Protein AF-A0A3B4ZAP8-F1 (afdb_monomer)

Radius of gyration: 67.41 Å; Cα contacts (8 Å, |Δi|>4): 7; chains: 1; bounding box: 127×19×203 Å

Foldseek 3Di:
DDDDDDDDDDDVVVVVVVVVVVVVVVVVVVVVVVVVVVVVVVVVVVVVVVVVVVVVVVVVVVVVVVVVVVVVVVVVVVVVVVVVVVVVVVVVVVVVVVVVVVVVVVVVVVVVVVVVVVVVVVVVVVVVVVVVVVVVVVVVVVQVVCVVVVHHPVVD

pLDDT: mean 89.92, std 15.62, range [38.75, 98.81]

Secondary structure (DSSP, 8-state):
-----------THHHHHHHHHHHHHHHHHHHHHHHHHHHHHHHHHHHHHHHHHHHHHHHHHHHHHHHHHHHHHHHHHHHHHHHHHHHHHHHHHHHHHHHHHHHHHHHHHHHHHHHHHHHHHHHHHHHHHHHHHHHHHHHHHHHHHHHHTT--TT--

Mean predicted aligned error: 13.42 Å

Organism: NCBI:txid144197

InterPro domains:
  IPR033585 Dynein regulatory complex protein 12-like [PTHR28656] (41-156)

Structure (mmCIF, N/CA/C/O backbone):
data_AF-A0A3B4ZAP8-F1
#
_entry.id   AF-A0A3B4ZAP8-F1
#
loop_
_atom_site.group_PDB
_atom_site.id
_atom_site.type_symbol
_atom_site.label_atom_id
_atom_site.label_alt_id
_atom_site.label_comp_id
_atom_site.label_asym_id
_atom_site.label_entity_id
_atom_site.label_seq_id
_atom_site.pdbx_PDB_ins_code
_atom_site.Cartn_x
_atom_site.Cartn_y
_atom_site.Cartn_z
_atom_site.occupancy
_atom_site.B_iso_or_equiv
_atom_site.auth_seq_id
_atom_site.auth_comp_id
_atom_site.auth_asym_id
_atom_site.auth_atom_id
_atom_site.pdbx_PDB_model_num
ATOM 1 N N . MET A 1 1 ? 78.484 11.559 -121.233 1.00 38.75 1 MET A N 1
ATOM 2 C CA . MET A 1 1 ? 78.825 11.168 -119.837 1.00 38.75 1 MET A CA 1
ATOM 3 C C . MET A 1 1 ? 79.020 12.446 -119.012 1.00 38.75 1 MET A C 1
ATOM 5 O O . MET A 1 1 ? 79.402 13.422 -119.640 1.00 38.75 1 MET A O 1
ATOM 9 N N . PRO A 1 2 ? 79.019 12.443 -117.662 1.00 51.97 2 PRO A N 1
ATOM 10 C CA . PRO A 1 2 ? 78.007 12.189 -116.603 1.00 51.97 2 PRO A CA 1
ATOM 11 C C . PRO A 1 2 ? 77.865 13.469 -115.686 1.00 51.97 2 PRO A C 1
ATOM 13 O O . PRO A 1 2 ? 78.334 14.509 -116.134 1.00 51.97 2 PRO A O 1
ATOM 16 N N . PRO A 1 3 ? 77.314 13.508 -114.435 1.00 54.94 3 PRO A N 1
ATOM 17 C CA . PRO A 1 3 ? 76.570 12.523 -113.631 1.00 54.94 3 PRO A CA 1
ATOM 18 C C . PRO A 1 3 ? 75.225 13.016 -113.012 1.00 54.94 3 PRO A C 1
ATOM 20 O O . PRO A 1 3 ? 74.973 14.197 -112.785 1.00 54.94 3 PRO A O 1
ATOM 23 N N . LYS A 1 4 ? 74.371 12.046 -112.645 1.00 50.41 4 LYS A N 1
ATOM 24 C CA . LYS A 1 4 ? 73.106 12.201 -111.896 1.00 50.41 4 LYS A CA 1
ATOM 25 C C . LYS A 1 4 ? 73.361 12.402 -110.388 1.00 50.41 4 LYS A C 1
ATOM 27 O O . LYS A 1 4 ? 73.992 11.548 -109.767 1.00 50.41 4 LYS A O 1
ATOM 32 N N . LYS A 1 5 ? 72.793 13.448 -109.766 1.00 53.50 5 LYS A N 1
ATOM 33 C CA . LYS A 1 5 ? 72.710 13.590 -108.294 1.00 53.50 5 LYS A CA 1
ATOM 34 C C . LYS A 1 5 ? 71.464 12.866 -107.767 1.00 53.50 5 LYS A C 1
ATOM 36 O O . LYS A 1 5 ? 70.341 13.277 -108.038 1.00 53.50 5 LYS A O 1
ATOM 41 N N . LYS A 1 6 ? 71.662 11.781 -107.010 1.00 47.72 6 LYS A N 1
ATOM 42 C CA . LYS A 1 6 ? 70.600 11.098 -106.255 1.00 47.72 6 LYS A CA 1
ATOM 43 C C . LYS A 1 6 ? 70.196 11.956 -105.051 1.00 47.72 6 LYS A C 1
ATOM 45 O O . LYS A 1 6 ? 70.981 12.120 -104.120 1.00 47.72 6 LYS A O 1
ATOM 50 N N . THR A 1 7 ? 68.967 12.459 -105.034 1.00 46.00 7 THR A N 1
ATOM 51 C CA . THR A 1 7 ? 68.328 13.018 -103.838 1.00 46.00 7 THR A CA 1
ATOM 52 C C . THR A 1 7 ? 68.008 11.884 -102.864 1.00 46.00 7 THR A C 1
ATOM 54 O O . THR A 1 7 ? 67.053 11.128 -103.032 1.00 46.00 7 THR A O 1
ATOM 57 N N . LYS A 1 8 ? 68.838 11.748 -101.828 1.00 45.19 8 LYS A N 1
ATOM 58 C CA . LYS A 1 8 ? 68.548 10.934 -100.643 1.00 45.19 8 LYS A CA 1
ATOM 59 C C . LYS A 1 8 ? 67.421 11.645 -99.873 1.00 45.19 8 LYS A C 1
ATOM 61 O O . LYS A 1 8 ? 67.657 12.683 -99.266 1.00 45.19 8 LYS A O 1
ATOM 66 N N . LYS A 1 9 ? 66.186 11.131 -99.936 1.00 45.31 9 LYS A N 1
ATOM 67 C CA . LYS A 1 9 ? 65.084 11.563 -99.056 1.00 45.31 9 LYS A CA 1
ATOM 68 C C . LYS A 1 9 ? 65.435 11.185 -97.613 1.00 45.31 9 LYS A C 1
ATOM 70 O O . LYS A 1 9 ? 65.451 10.007 -97.269 1.00 45.31 9 LYS A O 1
ATOM 75 N N . SER A 1 10 ? 65.727 12.185 -96.790 1.00 44.19 10 SER A N 1
ATOM 76 C CA . SER A 1 10 ? 65.950 12.060 -95.345 1.00 44.19 10 SER A CA 1
ATOM 77 C C . SER A 1 10 ? 64.612 11.881 -94.594 1.00 44.19 10 SER A C 1
ATOM 79 O O . SER A 1 10 ? 63.592 12.421 -95.028 1.00 44.19 10 SER A O 1
ATOM 81 N N . PRO A 1 11 ? 64.568 11.168 -93.456 1.00 48.16 11 PRO A N 1
ATOM 82 C CA . PRO A 1 11 ? 63.349 10.584 -92.890 1.00 48.16 11 PRO A CA 1
ATOM 83 C C . PRO A 1 11 ? 62.602 11.519 -91.915 1.00 48.16 11 PRO A C 1
ATOM 85 O O . PRO A 1 11 ? 62.156 11.075 -90.867 1.00 48.16 11 PRO A O 1
ATOM 88 N N . LYS A 1 12 ? 62.443 12.813 -92.228 1.00 50.84 12 LYS A N 1
ATOM 89 C CA . LYS A 1 12 ? 61.871 13.798 -91.279 1.00 50.84 12 LYS A CA 1
ATOM 90 C C . LYS A 1 12 ? 60.363 13.652 -91.006 1.00 50.84 12 LYS A C 1
ATOM 92 O O . LYS A 1 12 ? 59.916 14.039 -89.938 1.00 50.84 12 LYS A O 1
ATOM 97 N N . LYS A 1 13 ? 59.583 13.069 -91.928 1.00 48.69 13 LYS A N 1
ATOM 98 C CA . LYS A 1 13 ? 58.115 12.924 -91.780 1.00 48.69 13 LYS A CA 1
ATOM 99 C C . LYS A 1 13 ? 57.701 11.789 -90.827 1.00 48.69 13 LYS A C 1
ATOM 101 O O . LYS A 1 13 ? 56.629 11.846 -90.251 1.00 48.69 13 LYS A O 1
ATOM 106 N N . LYS A 1 14 ? 58.564 10.780 -90.644 1.00 53.41 14 LYS A N 1
ATOM 107 C CA . LYS A 1 14 ? 58.321 9.638 -89.742 1.00 53.41 14 LYS A CA 1
ATOM 108 C C . LYS A 1 14 ? 58.630 9.949 -88.274 1.00 53.41 14 LYS A C 1
ATOM 110 O O . LYS A 1 14 ? 58.243 9.167 -87.415 1.00 53.41 14 LYS A O 1
ATOM 115 N N . THR A 1 15 ? 59.371 11.019 -87.989 1.00 55.03 15 THR A N 1
ATOM 116 C CA . THR A 1 15 ? 59.769 11.391 -86.622 1.00 55.03 15 THR A CA 1
ATOM 117 C C . THR A 1 15 ? 58.688 12.233 -85.947 1.00 55.03 15 THR A C 1
ATOM 119 O O . THR A 1 15 ? 58.273 11.890 -84.850 1.00 55.03 15 THR A O 1
ATOM 122 N N . THR A 1 16 ? 58.132 13.226 -86.649 1.00 60.31 16 THR A N 1
ATOM 123 C CA . THR A 1 16 ? 57.020 14.063 -86.160 1.00 60.31 16 THR A CA 1
ATOM 124 C C . THR A 1 16 ? 55.717 13.285 -85.963 1.00 60.31 16 THR A C 1
ATOM 126 O O . THR A 1 16 ? 54.972 13.544 -85.029 1.00 60.31 16 THR A O 1
ATOM 129 N N . GLU A 1 17 ? 55.441 12.293 -86.809 1.00 65.38 17 GLU A N 1
ATOM 130 C CA . GLU A 1 17 ? 54.267 11.417 -86.668 1.00 65.38 17 GLU A CA 1
ATOM 131 C C . GLU A 1 17 ? 54.373 10.507 -85.428 1.00 65.38 17 GLU A C 1
ATOM 133 O O . GLU A 1 17 ? 53.380 10.255 -84.754 1.00 65.38 17 GLU A O 1
ATOM 138 N N . LYS A 1 18 ? 55.593 10.080 -85.074 1.00 69.62 18 LYS A N 1
ATOM 139 C CA . LYS A 1 18 ? 55.870 9.317 -83.846 1.00 69.62 18 LYS A CA 1
ATOM 140 C C . LYS A 1 18 ? 55.839 10.184 -82.591 1.00 69.62 18 LYS A C 1
ATOM 142 O O . LYS A 1 18 ? 55.382 9.711 -81.560 1.00 69.62 18 LYS A O 1
ATOM 147 N N . GLU A 1 19 ? 56.326 11.421 -82.671 1.00 69.19 19 GLU A N 1
ATOM 148 C CA . GLU A 1 19 ? 56.236 12.403 -81.582 1.00 69.19 19 GLU A CA 1
ATOM 149 C C . GLU A 1 19 ? 54.773 12.748 -81.275 1.00 69.19 19 GLU A C 1
ATOM 151 O O . GLU A 1 19 ? 54.374 12.713 -80.116 1.00 69.19 19 GLU A O 1
ATOM 156 N N . ASN A 1 20 ? 53.946 12.954 -82.305 1.00 74.94 20 ASN A N 1
ATOM 157 C CA . ASN A 1 20 ? 52.510 13.195 -82.137 1.00 74.94 20 ASN A CA 1
ATOM 158 C C . ASN A 1 20 ? 51.767 11.983 -81.540 1.00 74.94 20 ASN A C 1
ATOM 160 O O . ASN A 1 20 ? 50.916 12.163 -80.675 1.00 74.94 20 ASN A O 1
ATOM 164 N N . ASP A 1 21 ? 52.099 10.754 -81.955 1.00 84.69 21 ASP A N 1
ATOM 165 C CA . ASP A 1 21 ? 51.535 9.513 -81.390 1.00 84.69 21 ASP A CA 1
ATOM 166 C C . ASP A 1 21 ? 51.959 9.295 -79.923 1.00 84.69 21 ASP A C 1
ATOM 168 O O . ASP A 1 21 ? 51.157 8.8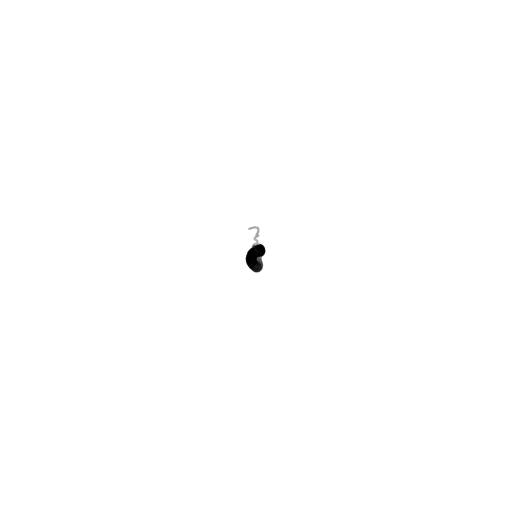87 -79.083 1.00 84.69 21 ASP A O 1
ATOM 172 N N . LEU A 1 22 ? 53.214 9.609 -79.582 1.00 83.81 22 LEU A N 1
ATOM 173 C CA . LEU A 1 22 ? 53.705 9.601 -78.200 1.00 83.81 22 LEU A CA 1
ATOM 174 C C . LEU A 1 22 ? 52.978 10.632 -77.334 1.00 83.81 22 LEU A C 1
ATOM 176 O O . LEU A 1 22 ? 52.580 10.322 -76.212 1.00 83.81 22 LEU A O 1
ATOM 180 N N . GLU A 1 23 ? 52.773 11.838 -77.855 1.00 86.19 23 GLU A N 1
ATOM 181 C CA . GLU A 1 23 ? 52.075 12.896 -77.136 1.00 86.19 23 GLU A CA 1
ATOM 182 C C . GLU A 1 23 ? 50.578 12.596 -76.969 1.00 86.19 23 GLU A C 1
ATOM 184 O O . GLU A 1 23 ? 50.007 12.840 -75.905 1.00 86.19 23 GLU A O 1
ATOM 189 N N . GLU A 1 24 ? 49.935 11.985 -77.963 1.00 87.62 24 GLU A N 1
ATOM 190 C CA . GLU A 1 24 ? 48.547 11.540 -77.845 1.00 87.62 24 GLU A CA 1
ATOM 191 C C . GLU A 1 24 ? 48.395 10.407 -76.818 1.00 87.62 24 GLU A C 1
ATOM 193 O O . GLU A 1 24 ? 47.480 10.439 -75.992 1.00 87.62 24 GLU A O 1
ATOM 198 N N . LYS A 1 25 ? 49.326 9.446 -76.792 1.00 88.06 25 LYS A N 1
ATOM 199 C CA . LYS A 1 25 ? 49.379 8.409 -75.746 1.00 88.06 25 LYS A CA 1
ATOM 200 C C . LYS A 1 25 ? 49.597 9.002 -74.362 1.00 88.06 25 LYS A C 1
ATOM 202 O O . LYS A 1 25 ? 48.961 8.554 -73.413 1.00 88.06 25 LYS A O 1
ATOM 207 N N . TYR A 1 26 ? 50.448 10.019 -74.246 1.00 89.69 26 TYR A N 1
ATOM 208 C CA . TYR A 1 26 ? 50.664 10.724 -72.988 1.00 89.69 26 TYR A CA 1
ATOM 209 C C . TYR A 1 26 ? 49.389 11.437 -72.515 1.00 89.69 26 TYR A C 1
ATOM 211 O O . TYR A 1 26 ? 49.004 11.297 -71.357 1.00 89.69 26 TYR A O 1
ATOM 219 N N . ARG A 1 27 ? 48.662 12.115 -73.414 1.00 90.62 27 ARG A N 1
ATOM 220 C CA . ARG A 1 27 ? 47.369 12.746 -73.087 1.00 90.62 27 ARG A CA 1
ATOM 221 C C . ARG A 1 27 ? 46.306 11.733 -72.664 1.00 90.62 27 ARG A C 1
ATOM 223 O O . ARG A 1 27 ? 45.595 11.985 -71.697 1.00 90.62 27 ARG A O 1
ATOM 230 N N . ARG A 1 28 ? 46.218 10.583 -73.343 1.00 91.31 28 ARG A N 1
ATOM 231 C CA . ARG A 1 28 ? 45.319 9.482 -72.946 1.00 91.31 28 ARG A CA 1
ATOM 232 C C . ARG A 1 28 ? 45.696 8.927 -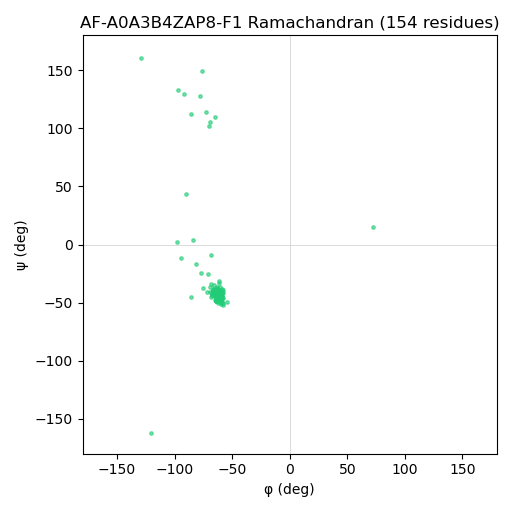71.573 1.00 91.31 28 ARG A C 1
ATOM 234 O O . ARG A 1 28 ? 44.835 8.819 -70.714 1.00 91.31 28 ARG A O 1
ATOM 241 N N . SER A 1 29 ? 46.987 8.699 -71.334 1.00 92.75 29 SER A N 1
ATOM 242 C CA . SER A 1 29 ? 47.492 8.250 -70.033 1.00 92.75 29 SER A CA 1
ATOM 243 C C . SER A 1 29 ? 47.164 9.231 -68.905 1.00 92.75 29 SER A C 1
ATOM 245 O O . SER A 1 29 ? 46.830 8.793 -67.811 1.00 92.75 29 SER A O 1
ATOM 247 N N . LEU A 1 30 ? 47.260 10.544 -69.138 1.00 92.81 30 LEU A N 1
ATOM 248 C CA . LEU A 1 30 ? 46.883 11.549 -68.140 1.00 92.81 30 LEU A CA 1
ATOM 249 C C . LEU A 1 30 ? 45.379 11.527 -67.837 1.00 92.81 30 LEU A C 1
ATOM 251 O O . LEU A 1 30 ? 44.991 11.686 -66.682 1.00 92.81 30 LEU A O 1
ATOM 255 N N . LEU A 1 31 ? 44.544 11.308 -68.857 1.00 93.62 31 LEU A N 1
ATOM 256 C CA . LEU A 1 31 ? 43.097 11.195 -68.689 1.00 93.62 31 LEU A CA 1
ATOM 257 C C . LEU A 1 31 ? 42.718 9.934 -67.900 1.00 93.62 31 LEU A C 1
ATOM 259 O O . LEU A 1 31 ? 41.915 10.018 -66.976 1.00 93.62 31 LEU A O 1
ATOM 263 N N . ASP A 1 32 ? 43.340 8.796 -68.208 1.00 93.25 32 ASP A N 1
ATOM 264 C CA . ASP A 1 32 ? 43.134 7.545 -67.472 1.00 93.25 32 ASP A CA 1
ATOM 265 C C . ASP A 1 32 ? 43.543 7.693 -65.998 1.00 93.25 32 ASP A C 1
ATOM 267 O O . ASP A 1 32 ? 42.827 7.240 -65.107 1.00 93.25 32 ASP A O 1
ATOM 271 N N . ILE A 1 33 ? 44.656 8.387 -65.722 1.00 93.44 33 ILE A N 1
ATOM 272 C CA . ILE A 1 33 ? 45.090 8.700 -64.351 1.00 93.44 33 ILE A CA 1
ATOM 273 C C . ILE A 1 33 ? 44.046 9.559 -63.624 1.00 93.44 33 ILE A C 1
ATOM 275 O O . ILE A 1 33 ? 43.726 9.265 -62.473 1.00 93.44 33 ILE A O 1
ATOM 279 N N . ALA A 1 34 ? 43.492 10.587 -64.274 1.00 94.31 34 ALA A N 1
ATOM 280 C CA . ALA A 1 34 ? 42.464 11.441 -63.676 1.00 94.31 34 ALA A CA 1
ATOM 281 C C . ALA A 1 34 ? 41.175 10.662 -63.357 1.00 94.31 34 ALA A C 1
ATOM 283 O O . ALA A 1 34 ? 40.657 10.758 -62.249 1.00 94.31 34 ALA A O 1
ATOM 284 N N . ILE A 1 35 ? 40.711 9.815 -64.281 1.00 94.06 35 ILE A N 1
ATOM 285 C CA . ILE A 1 35 ? 39.531 8.959 -64.075 1.00 94.06 35 ILE A CA 1
ATOM 286 C C . ILE A 1 35 ? 39.759 7.975 -62.919 1.00 94.06 35 ILE A C 1
ATOM 288 O O . ILE A 1 35 ? 38.871 7.757 -62.092 1.00 94.06 35 ILE A O 1
ATOM 292 N N . LEU A 1 36 ? 40.951 7.374 -62.842 1.00 94.75 36 LEU A N 1
ATOM 293 C CA . LEU A 1 36 ? 41.307 6.476 -61.744 1.00 94.75 36 LEU A CA 1
ATOM 294 C C . LEU A 1 36 ? 41.331 7.211 -60.401 1.00 94.75 36 LEU A C 1
ATOM 296 O O . LEU A 1 36 ? 40.847 6.662 -59.412 1.00 94.75 36 LEU A O 1
ATOM 300 N N . GLN A 1 37 ? 41.845 8.442 -60.366 1.00 95.31 37 GLN A N 1
ATOM 301 C CA . GLN A 1 37 ? 41.847 9.276 -59.166 1.00 95.31 37 GLN A CA 1
ATOM 302 C C . GLN A 1 37 ? 40.415 9.587 -58.700 1.00 95.31 37 GLN A C 1
ATOM 304 O O . GLN A 1 37 ? 40.093 9.330 -57.540 1.00 95.31 37 GLN A O 1
ATOM 309 N N . ASP A 1 38 ? 39.532 10.012 -59.608 1.00 95.50 38 ASP A N 1
ATOM 310 C CA . ASP A 1 38 ? 38.119 10.275 -59.301 1.00 95.50 38 ASP A CA 1
ATOM 311 C C . ASP A 1 38 ? 37.406 9.022 -58.766 1.00 95.50 38 ASP A C 1
ATOM 313 O O . ASP A 1 38 ? 36.645 9.083 -57.797 1.00 95.50 38 ASP A O 1
ATOM 317 N N . HIS A 1 39 ? 37.680 7.853 -59.353 1.00 95.38 39 HIS A N 1
ATOM 318 C CA . HIS A 1 39 ? 37.112 6.587 -58.893 1.00 95.38 39 HIS A CA 1
ATOM 319 C C . HIS A 1 39 ? 37.619 6.191 -57.494 1.00 95.38 39 HIS A C 1
ATOM 321 O O . HIS A 1 39 ? 36.854 5.674 -56.672 1.00 95.38 39 HIS A O 1
ATOM 327 N N . ILE A 1 40 ? 38.900 6.434 -57.197 1.00 96.06 40 ILE A N 1
ATOM 328 C CA . ILE A 1 40 ? 39.479 6.209 -55.865 1.00 96.06 40 ILE A CA 1
ATOM 329 C C . ILE A 1 40 ? 38.814 7.132 -54.840 1.00 96.06 40 ILE A C 1
ATOM 331 O O . ILE A 1 40 ? 38.399 6.660 -53.775 1.00 96.06 40 ILE A O 1
ATOM 335 N N . ASP A 1 41 ? 38.660 8.414 -55.165 1.00 96.25 41 ASP A N 1
ATOM 336 C CA . ASP A 1 41 ? 38.048 9.398 -54.277 1.00 96.25 41 ASP A CA 1
ATOM 337 C C . ASP A 1 41 ? 36.564 9.097 -54.032 1.00 96.25 41 ASP A C 1
ATOM 339 O O . ASP A 1 41 ? 36.114 9.112 -52.881 1.00 96.25 41 ASP A O 1
ATOM 343 N N . PHE A 1 42 ? 35.821 8.702 -55.068 1.00 96.62 42 PHE A N 1
ATOM 344 C CA . PHE A 1 42 ? 34.433 8.260 -54.933 1.00 96.62 42 PHE A CA 1
ATOM 345 C C . PHE A 1 42 ? 34.311 6.993 -54.072 1.00 96.62 42 PHE A C 1
ATOM 347 O O . PHE A 1 42 ? 33.490 6.935 -53.156 1.00 96.62 42 PHE A O 1
ATOM 354 N N . SER A 1 43 ? 35.168 5.991 -54.298 1.00 96.31 43 SER A N 1
ATOM 355 C CA . SER A 1 43 ? 35.198 4.757 -53.499 1.00 96.31 43 SER A CA 1
ATOM 356 C C . SER A 1 43 ? 35.506 5.038 -52.026 1.00 96.31 43 SER A C 1
ATOM 358 O O . SER A 1 43 ? 34.884 4.460 -51.130 1.00 96.31 43 SER A O 1
ATOM 360 N N . ARG A 1 44 ? 36.427 5.970 -51.752 1.00 97.12 44 ARG A N 1
ATOM 361 C CA . ARG A 1 44 ? 36.742 6.413 -50.392 1.00 97.12 44 ARG A CA 1
ATOM 362 C C . ARG A 1 44 ? 35.543 7.093 -49.735 1.00 97.12 44 ARG A C 1
ATOM 364 O O . ARG A 1 44 ? 35.201 6.729 -48.613 1.00 97.12 44 ARG A O 1
ATOM 371 N N . GLN A 1 45 ? 34.896 8.039 -50.417 1.00 97.38 45 GLN A N 1
ATOM 372 C CA . GLN A 1 45 ? 33.711 8.729 -49.894 1.00 97.38 45 GLN A CA 1
ATOM 373 C C . GLN A 1 45 ? 32.567 7.754 -49.614 1.00 97.38 45 GLN A C 1
ATOM 375 O O . GLN A 1 45 ? 31.982 7.789 -48.532 1.00 97.38 45 GLN A O 1
ATOM 380 N N . TYR A 1 46 ? 32.301 6.837 -50.546 1.00 97.62 46 TYR A N 1
ATOM 381 C CA . TYR A 1 46 ? 31.286 5.805 -50.376 1.00 97.62 46 TYR A CA 1
ATOM 382 C C . TYR A 1 46 ? 31.561 4.943 -49.139 1.00 97.62 46 TYR A C 1
ATOM 384 O O . TYR A 1 46 ? 30.664 4.736 -48.325 1.00 97.62 46 TYR A O 1
ATOM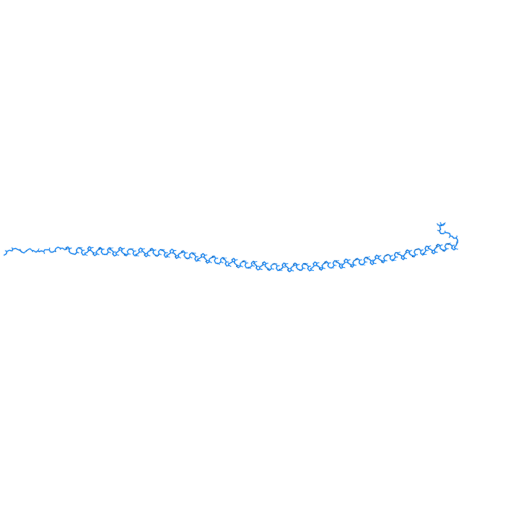 392 N N . LYS A 1 47 ? 32.807 4.489 -48.947 1.00 97.75 47 LYS A N 1
ATOM 393 C CA . LYS A 1 47 ? 33.191 3.700 -47.768 1.00 97.75 47 LYS A CA 1
ATOM 394 C C . LYS A 1 47 ? 33.029 4.480 -46.466 1.00 97.75 47 LYS A C 1
ATOM 396 O O . LYS A 1 47 ? 32.525 3.916 -45.500 1.00 97.75 47 LYS A O 1
ATOM 401 N N . THR A 1 48 ? 33.420 5.754 -46.431 1.00 97.88 48 THR A N 1
ATOM 402 C CA . THR A 1 48 ? 33.219 6.615 -45.253 1.00 97.88 48 THR A CA 1
ATOM 403 C C . THR A 1 48 ? 31.734 6.772 -44.934 1.00 97.88 48 THR A C 1
ATOM 405 O O . THR A 1 48 ? 31.315 6.552 -43.803 1.00 97.88 48 THR A O 1
ATOM 408 N N . MET A 1 49 ? 30.911 7.067 -45.940 1.00 98.06 49 MET A N 1
ATOM 409 C CA . MET A 1 49 ? 29.468 7.192 -45.748 1.00 98.06 49 MET A CA 1
ATOM 410 C C . MET A 1 49 ? 28.849 5.867 -45.281 1.00 98.06 49 MET A C 1
ATOM 412 O O . MET A 1 49 ? 28.010 5.848 -44.381 1.00 98.06 49 MET A O 1
ATOM 416 N N . GLN A 1 50 ? 29.283 4.742 -45.852 1.00 98.00 50 GLN A N 1
ATOM 417 C CA . GLN A 1 50 ? 28.808 3.415 -45.472 1.00 98.00 50 GLN A CA 1
ATOM 418 C C . GLN A 1 50 ? 29.124 3.099 -44.005 1.00 98.00 50 GLN A C 1
ATOM 420 O O . GLN A 1 50 ? 28.250 2.603 -43.289 1.00 98.00 50 GLN A O 1
ATOM 425 N N . THR A 1 51 ? 30.341 3.384 -43.534 1.00 98.06 51 THR A N 1
ATOM 426 C CA . THR A 1 51 ? 30.715 3.134 -42.134 1.00 98.06 51 THR A CA 1
ATOM 427 C C . THR A 1 51 ? 29.954 4.052 -41.186 1.00 98.06 51 THR A C 1
ATOM 429 O O . THR A 1 51 ? 29.432 3.577 -40.178 1.00 98.06 51 THR A O 1
ATOM 432 N N . GLU A 1 52 ? 29.806 5.335 -41.514 1.00 98.25 52 GLU A N 1
ATOM 433 C CA . GLU A 1 52 ? 29.018 6.287 -40.724 1.00 98.25 52 GLU A CA 1
ATOM 434 C C . GLU A 1 52 ? 27.550 5.870 -40.597 1.00 98.25 52 GLU A C 1
ATOM 436 O O . GLU A 1 52 ? 27.005 5.848 -39.488 1.00 98.25 52 GLU A O 1
ATOM 441 N N . LEU A 1 53 ? 26.915 5.483 -41.707 1.00 98.31 53 LEU A N 1
ATOM 442 C CA . LEU A 1 53 ? 25.538 4.990 -41.708 1.00 98.31 53 LEU A CA 1
ATOM 443 C C . LEU A 1 53 ? 25.404 3.702 -40.898 1.00 98.31 53 LEU A C 1
ATOM 445 O O . LEU A 1 53 ? 24.494 3.595 -40.080 1.00 98.31 53 LEU A O 1
ATOM 449 N N . THR A 1 54 ? 26.338 2.762 -41.056 1.00 98.38 54 THR A N 1
ATOM 450 C CA . THR A 1 54 ? 26.350 1.506 -40.289 1.00 98.38 54 THR A CA 1
ATOM 451 C C . THR A 1 54 ? 26.450 1.782 -38.788 1.00 98.38 54 THR A C 1
ATOM 453 O O . THR A 1 54 ? 25.692 1.221 -37.996 1.00 98.38 54 THR A O 1
ATOM 456 N N . HIS A 1 55 ? 27.328 2.703 -38.378 1.00 98.31 55 HIS A N 1
ATOM 457 C CA . HIS A 1 55 ? 27.420 3.121 -36.981 1.00 98.31 55 HIS A CA 1
ATOM 458 C C . HIS A 1 55 ? 26.132 3.791 -36.499 1.00 98.31 55 HIS A C 1
ATOM 460 O O . HIS A 1 55 ? 25.680 3.518 -35.387 1.00 98.31 55 HIS A O 1
ATOM 466 N N . LYS A 1 56 ? 25.521 4.654 -37.317 1.00 98.44 56 LYS A N 1
ATOM 467 C CA . LYS A 1 56 ? 24.273 5.336 -36.962 1.00 98.44 56 LYS A CA 1
ATOM 468 C C . LYS A 1 56 ? 23.127 4.347 -36.764 1.00 98.44 56 LYS A C 1
ATOM 470 O O . LYS A 1 56 ? 22.438 4.459 -35.756 1.00 98.44 56 LYS A O 1
ATOM 475 N N . VAL A 1 57 ? 22.962 3.382 -37.669 1.00 98.44 57 VAL A N 1
ATOM 476 C CA . VAL A 1 57 ? 21.952 2.318 -37.553 1.00 98.44 57 VAL A CA 1
ATOM 477 C C . VAL A 1 57 ? 22.161 1.538 -36.262 1.00 98.44 57 VAL A C 1
ATOM 479 O O . VAL A 1 57 ? 21.253 1.491 -35.440 1.00 98.44 57 VAL A O 1
ATOM 482 N N . LYS A 1 58 ? 23.383 1.058 -36.006 1.00 98.50 58 LYS A N 1
ATOM 483 C CA . LYS A 1 58 ? 23.688 0.296 -34.788 1.00 98.50 58 LYS A CA 1
ATOM 484 C C . LYS A 1 58 ? 23.374 1.073 -33.506 1.00 98.50 58 LYS A C 1
ATOM 486 O O . LYS A 1 58 ? 22.829 0.509 -32.562 1.00 98.50 58 LYS A O 1
ATOM 491 N N . ARG A 1 59 ? 23.700 2.371 -33.455 1.00 98.50 59 ARG A N 1
ATOM 492 C CA . ARG A 1 59 ? 23.360 3.220 -32.298 1.00 98.50 59 ARG A CA 1
ATOM 493 C C . ARG A 1 59 ? 21.852 3.373 -32.126 1.00 98.50 59 ARG A C 1
ATOM 495 O O . ARG A 1 59 ? 21.367 3.267 -31.006 1.00 98.50 59 ARG A O 1
ATOM 502 N N . LEU A 1 60 ? 21.125 3.616 -33.217 1.00 98.56 60 LEU A N 1
ATOM 503 C CA . LEU A 1 60 ? 19.671 3.771 -33.175 1.00 98.56 60 LEU A CA 1
ATOM 504 C C . LEU A 1 60 ? 18.975 2.473 -32.756 1.00 98.56 60 LEU A C 1
ATOM 506 O O . LEU A 1 60 ? 18.041 2.521 -31.968 1.00 98.56 60 LEU A O 1
ATOM 510 N N . GLU A 1 61 ? 19.449 1.316 -33.215 1.00 98.44 61 GLU A N 1
ATOM 511 C CA . GLU A 1 61 ? 18.930 0.007 -32.797 1.00 98.44 61 GLU A CA 1
ATOM 512 C C . GLU A 1 61 ? 19.148 -0.245 -31.298 1.00 98.44 61 GLU A C 1
ATOM 514 O O . GLU A 1 61 ? 18.242 -0.712 -30.603 1.00 98.44 61 GLU A O 1
ATOM 519 N N . GLN A 1 62 ? 20.329 0.106 -30.778 1.00 98.44 62 GLN A N 1
ATOM 520 C CA . GLN A 1 62 ? 20.627 0.019 -29.346 1.00 98.44 62 GLN A CA 1
ATOM 521 C C . GLN A 1 62 ? 19.741 0.958 -28.524 1.00 98.44 62 GLN A C 1
ATOM 523 O O . GLN A 1 62 ? 19.207 0.562 -27.490 1.00 98.44 62 GLN A O 1
ATOM 528 N N . GLU A 1 63 ? 19.556 2.194 -28.986 1.00 98.44 63 GLU A N 1
ATOM 529 C CA . GLU A 1 63 ? 18.708 3.169 -28.308 1.00 98.44 63 GLU A CA 1
ATOM 530 C C . GLU A 1 63 ? 17.234 2.759 -28.335 1.00 98.44 63 GLU A C 1
ATOM 532 O O . GLU A 1 63 ? 16.579 2.808 -27.297 1.00 98.44 63 GLU A O 1
ATOM 537 N N . ALA A 1 64 ? 16.733 2.273 -29.472 1.00 98.38 64 ALA A N 1
ATOM 538 C CA . ALA A 1 64 ? 15.376 1.751 -29.594 1.00 98.38 64 ALA A CA 1
ATOM 539 C C . ALA A 1 64 ? 15.141 0.556 -28.658 1.00 98.38 64 ALA A C 1
ATOM 541 O O . ALA A 1 64 ? 14.106 0.490 -27.995 1.00 98.38 64 ALA A O 1
ATOM 542 N N . SER A 1 65 ? 16.114 -0.354 -28.556 1.00 98.25 65 SER A N 1
ATOM 543 C CA . SER A 1 65 ? 16.039 -1.503 -27.644 1.00 98.25 65 SER A CA 1
ATOM 544 C C . SER A 1 65 ? 15.999 -1.048 -26.184 1.00 98.25 65 SER A C 1
ATOM 546 O O . SER A 1 65 ? 15.099 -1.438 -25.443 1.00 98.25 65 SER A O 1
ATOM 548 N N . ARG A 1 66 ? 16.897 -0.134 -25.793 1.00 98.38 66 ARG A N 1
ATOM 549 C CA . ARG A 1 66 ? 16.935 0.433 -24.438 1.00 98.38 66 ARG A CA 1
ATOM 550 C C . ARG A 1 66 ? 15.642 1.168 -24.082 1.00 98.38 66 ARG A C 1
ATOM 552 O O . ARG A 1 66 ? 15.127 0.999 -22.983 1.00 98.38 66 ARG A O 1
ATOM 559 N N . LEU A 1 67 ? 15.121 1.994 -24.990 1.00 98.25 67 LEU A N 1
ATOM 560 C CA . LEU A 1 67 ? 13.875 2.732 -24.767 1.00 98.25 67 LEU A CA 1
ATOM 561 C C . LEU A 1 67 ? 12.684 1.782 -24.614 1.00 98.25 67 LEU A C 1
ATOM 563 O O . LEU A 1 67 ? 11.823 2.015 -23.771 1.00 98.25 67 LEU A O 1
ATOM 567 N N . LYS A 1 68 ? 12.654 0.690 -25.384 1.00 98.12 68 LYS A N 1
ATOM 568 C CA . LYS A 1 68 ? 11.618 -0.338 -25.262 1.00 98.12 68 LYS A CA 1
ATOM 569 C C . LYS A 1 68 ? 11.665 -1.040 -23.903 1.00 98.12 68 LYS A C 1
ATOM 571 O O . LYS A 1 68 ? 10.620 -1.224 -23.290 1.00 98.12 68 LYS A O 1
ATOM 576 N N . GLU A 1 69 ? 12.854 -1.397 -23.422 1.00 98.06 69 GLU A N 1
ATOM 577 C CA . GLU A 1 69 ? 13.032 -1.977 -22.082 1.00 98.06 69 GLU A CA 1
ATOM 578 C C . GLU A 1 69 ? 12.599 -1.002 -20.981 1.00 98.06 69 GLU A C 1
ATOM 580 O O . GLU A 1 69 ? 11.853 -1.377 -20.081 1.00 98.06 69 GLU A O 1
ATOM 585 N N . GLN A 1 70 ? 12.996 0.271 -21.081 1.00 98.06 70 GLN A N 1
ATOM 586 C CA . GLN A 1 70 ? 12.586 1.306 -20.129 1.00 98.06 70 GLN A CA 1
ATOM 587 C C . GLN A 1 70 ? 11.068 1.495 -20.092 1.00 98.06 70 GLN A C 1
ATOM 589 O O . GLN A 1 70 ? 10.502 1.632 -19.008 1.00 98.06 70 GLN A O 1
ATOM 594 N N . LEU A 1 71 ? 10.413 1.475 -21.256 1.00 98.19 71 LEU A N 1
ATOM 595 C CA . LEU A 1 71 ? 8.962 1.587 -21.349 1.00 98.19 71 LEU A CA 1
ATOM 596 C C . LEU A 1 71 ? 8.264 0.395 -20.680 1.00 98.19 71 LEU A C 1
ATOM 598 O O . LEU A 1 71 ? 7.362 0.604 -19.874 1.00 98.19 71 LEU A O 1
ATOM 602 N N . LEU A 1 72 ? 8.726 -0.833 -20.940 1.00 97.94 72 LEU A N 1
ATOM 603 C CA . LEU A 1 72 ? 8.189 -2.038 -20.296 1.00 97.94 72 LEU A CA 1
ATOM 604 C C . LEU A 1 72 ? 8.334 -1.974 -18.769 1.00 97.94 72 LEU A C 1
ATOM 606 O O . LEU A 1 72 ? 7.355 -2.157 -18.050 1.00 97.94 72 LEU A O 1
ATOM 610 N N . CYS A 1 73 ? 9.520 -1.622 -18.262 1.00 97.31 73 CYS A N 1
ATOM 611 C CA . CYS A 1 73 ? 9.730 -1.459 -16.821 1.00 97.31 73 CYS A CA 1
ATOM 612 C C . CYS A 1 73 ? 8.836 -0.363 -16.218 1.00 97.31 73 CYS A C 1
ATOM 614 O O . CYS A 1 73 ? 8.363 -0.492 -15.087 1.00 97.31 73 CYS A O 1
ATOM 616 N N . GLN A 1 74 ? 8.593 0.728 -16.949 1.00 98.00 74 GLN A N 1
ATOM 617 C CA . GLN A 1 74 ? 7.709 1.803 -16.502 1.00 98.00 74 GLN A CA 1
ATOM 618 C C . GLN A 1 74 ? 6.245 1.346 -16.425 1.00 98.00 74 GLN A C 1
ATOM 620 O O . GLN A 1 74 ? 5.542 1.694 -15.470 1.00 98.00 74 GLN A O 1
ATOM 625 N N . GLU A 1 75 ? 5.784 0.570 -17.403 1.00 98.06 75 GLU A N 1
ATOM 626 C CA . GLU A 1 75 ? 4.436 -0.002 -17.428 1.00 98.06 75 GLU A CA 1
ATOM 627 C C . GLU A 1 75 ? 4.224 -0.992 -16.278 1.00 98.06 75 GLU A C 1
ATOM 629 O O . GLU A 1 75 ? 3.228 -0.887 -15.555 1.00 98.06 75 GLU A O 1
ATOM 634 N N . GLU A 1 76 ? 5.181 -1.893 -16.050 1.00 98.12 76 GLU A N 1
ATOM 635 C CA . GLU A 1 76 ? 5.156 -2.845 -14.935 1.00 98.12 76 GLU A CA 1
ATOM 636 C C . GLU A 1 76 ? 5.134 -2.126 -13.585 1.00 98.12 76 GLU A C 1
ATOM 638 O O . GLU A 1 76 ? 4.270 -2.404 -12.753 1.00 98.12 76 GLU A O 1
ATOM 643 N N . LEU A 1 77 ? 6.001 -1.127 -13.391 1.00 98.25 77 LEU A N 1
ATOM 644 C CA . LEU A 1 77 ? 6.016 -0.317 -12.173 1.00 98.25 77 LEU A CA 1
ATOM 645 C C . LEU A 1 77 ? 4.685 0.414 -11.957 1.00 98.25 77 LEU A C 1
ATOM 647 O O . LEU A 1 77 ? 4.198 0.514 -10.831 1.00 98.25 77 LEU A O 1
ATOM 651 N N . SER A 1 78 ? 4.091 0.951 -13.023 1.00 98.25 78 SER A N 1
ATOM 652 C CA . SER A 1 78 ? 2.793 1.623 -12.948 1.00 98.25 78 SER A CA 1
ATOM 653 C C . SER A 1 78 ? 1.674 0.652 -12.572 1.00 98.25 78 SER A C 1
ATOM 655 O O . SER A 1 78 ? 0.806 1.001 -11.771 1.00 98.25 78 SER A O 1
ATOM 657 N N . LYS A 1 79 ? 1.693 -0.565 -13.122 1.00 98.38 79 LYS A N 1
ATOM 658 C CA . LYS A 1 79 ? 0.741 -1.624 -12.783 1.00 98.38 79 LYS A CA 1
ATOM 659 C C . LYS A 1 79 ? 0.885 -2.059 -11.325 1.00 98.38 79 LYS A C 1
ATOM 661 O O . LYS A 1 79 ? -0.117 -2.083 -10.617 1.00 98.38 79 LYS A O 1
ATOM 666 N N . GLU A 1 80 ? 2.108 -2.318 -10.874 1.00 98.25 80 GLU A N 1
ATOM 667 C CA . GLU A 1 80 ? 2.402 -2.725 -9.497 1.00 98.25 80 GLU A CA 1
ATOM 668 C C . GLU A 1 80 ? 1.951 -1.656 -8.491 1.00 98.25 80 GLU A C 1
ATOM 670 O O . GLU A 1 80 ? 1.296 -1.963 -7.499 1.00 98.25 80 GLU A O 1
ATOM 675 N N . LYS A 1 81 ? 2.209 -0.371 -8.779 1.00 98.44 81 LYS A N 1
ATOM 676 C CA . LYS A 1 81 ? 1.736 0.741 -7.936 1.00 98.44 81 LYS A CA 1
ATOM 677 C C . LYS A 1 81 ? 0.216 0.761 -7.791 1.00 98.44 81 LYS A C 1
ATOM 679 O O . LYS A 1 81 ? -0.267 0.905 -6.674 1.00 98.44 81 LYS A O 1
ATOM 684 N N . ARG A 1 82 ? -0.527 0.584 -8.892 1.00 98.44 82 ARG A N 1
ATOM 685 C CA . ARG A 1 82 ? -1.999 0.528 -8.851 1.00 98.44 82 ARG A CA 1
ATOM 686 C C . ARG A 1 82 ? -2.501 -0.667 -8.045 1.00 98.44 82 ARG A C 1
ATOM 688 O O . ARG A 1 82 ? -3.427 -0.519 -7.261 1.00 98.44 82 ARG A O 1
ATOM 695 N N . GLN A 1 83 ? -1.891 -1.838 -8.227 1.00 98.44 83 GLN A N 1
ATOM 696 C CA . GLN A 1 83 ? -2.264 -3.040 -7.477 1.00 98.44 83 GLN A CA 1
ATOM 697 C C . GLN A 1 83 ? -2.005 -2.867 -5.981 1.00 98.44 83 GLN A C 1
ATOM 699 O O . GLN A 1 83 ? -2.864 -3.193 -5.166 1.00 98.44 83 GLN A O 1
ATOM 704 N N . ARG A 1 84 ? -0.852 -2.299 -5.617 1.00 98.50 84 ARG A N 1
ATOM 705 C CA . ARG A 1 84 ? -0.531 -1.984 -4.227 1.00 98.50 84 ARG A CA 1
ATOM 706 C C . ARG A 1 84 ? -1.537 -1.006 -3.621 1.00 98.50 84 ARG A C 1
ATOM 708 O O . ARG A 1 84 ? -2.004 -1.261 -2.519 1.00 98.50 84 ARG A O 1
ATOM 715 N N . GLU A 1 85 ? -1.867 0.072 -4.330 1.00 98.62 85 GLU A N 1
ATOM 716 C CA . GLU A 1 85 ? -2.837 1.072 -3.867 1.00 98.62 85 GLU A CA 1
ATOM 717 C C . GLU A 1 85 ? -4.232 0.464 -3.673 1.00 98.62 85 GLU A C 1
ATOM 719 O O . GLU A 1 85 ? -4.874 0.713 -2.659 1.00 98.62 85 GLU A O 1
ATOM 724 N N . GLN A 1 86 ? -4.673 -0.403 -4.587 1.00 98.56 86 GLN A N 1
ATOM 725 C CA . GLN A 1 86 ? -5.939 -1.118 -4.437 1.00 98.56 86 GLN A CA 1
ATOM 726 C C . GLN A 1 86 ? -5.944 -2.015 -3.189 1.00 98.56 86 GLN A C 1
ATOM 728 O O . GLN A 1 86 ? -6.879 -1.967 -2.395 1.00 98.56 86 GLN A O 1
ATOM 733 N N . VAL A 1 87 ? -4.887 -2.806 -2.985 1.00 98.44 87 VAL A N 1
ATOM 734 C CA . VAL A 1 87 ? -4.767 -3.679 -1.805 1.00 98.44 87 VAL A CA 1
ATOM 735 C C . VAL A 1 87 ? -4.709 -2.864 -0.511 1.00 98.44 87 VAL A C 1
ATOM 737 O O . VAL A 1 87 ? -5.230 -3.299 0.513 1.00 98.44 87 VAL A O 1
ATOM 740 N N . GLU A 1 88 ? -4.063 -1.701 -0.530 1.00 98.62 88 GLU A N 1
ATOM 741 C CA . GLU A 1 88 ? -4.008 -0.782 0.609 1.00 98.62 88 GLU A CA 1
ATOM 742 C C . GLU A 1 88 ? -5.405 -0.247 0.951 1.00 98.62 88 GLU A C 1
ATOM 744 O O . GLU A 1 88 ? -5.839 -0.388 2.091 1.00 98.62 88 GLU A O 1
ATOM 749 N N . GLN A 1 89 ? -6.168 0.207 -0.046 1.00 98.69 89 GLN A N 1
ATOM 750 C CA . GLN A 1 89 ? -7.556 0.647 0.139 1.00 98.69 89 GLN A CA 1
ATOM 751 C C . GLN A 1 89 ? -8.471 -0.469 0.667 1.00 98.69 89 GLN A C 1
ATOM 753 O O . GLN A 1 89 ? -9.293 -0.233 1.552 1.00 98.69 89 GLN A O 1
ATOM 758 N N . GLU A 1 90 ? -8.332 -1.696 0.156 1.00 98.62 90 GLU A N 1
ATOM 759 C CA . GLU A 1 90 ? -9.091 -2.856 0.640 1.00 98.62 90 GLU A CA 1
ATOM 760 C C . GLU A 1 90 ? -8.756 -3.178 2.104 1.00 98.62 90 GLU A C 1
ATOM 762 O O . GLU A 1 90 ? -9.652 -3.453 2.906 1.00 98.62 90 GLU A O 1
ATOM 767 N N . LYS A 1 91 ? -7.473 -3.108 2.481 1.00 98.62 91 LYS A N 1
ATOM 768 C CA . LYS A 1 91 ? -7.038 -3.303 3.870 1.00 98.62 91 LYS A CA 1
ATOM 769 C C . LYS A 1 91 ? -7.573 -2.214 4.789 1.00 98.62 91 LYS A C 1
ATOM 771 O O . LYS A 1 91 ? -8.077 -2.550 5.857 1.00 98.62 91 LYS A O 1
ATOM 776 N N . ASP A 1 92 ? -7.506 -0.954 4.378 1.00 98.81 92 ASP A N 1
ATOM 777 C CA . ASP A 1 92 ? -8.016 0.170 5.165 1.00 98.81 92 ASP A CA 1
ATOM 778 C C . ASP A 1 92 ? -9.532 0.069 5.372 1.00 98.81 92 ASP A C 1
ATOM 780 O O . ASP A 1 92 ? -10.022 0.304 6.477 1.00 98.81 92 ASP A O 1
ATOM 784 N N . ALA A 1 93 ? -10.274 -0.375 4.352 1.00 98.69 93 ALA A N 1
ATOM 785 C CA . ALA A 1 93 ? -11.701 -0.658 4.480 1.00 98.69 93 ALA A CA 1
ATOM 786 C C . ALA A 1 93 ? -11.971 -1.764 5.516 1.00 98.69 93 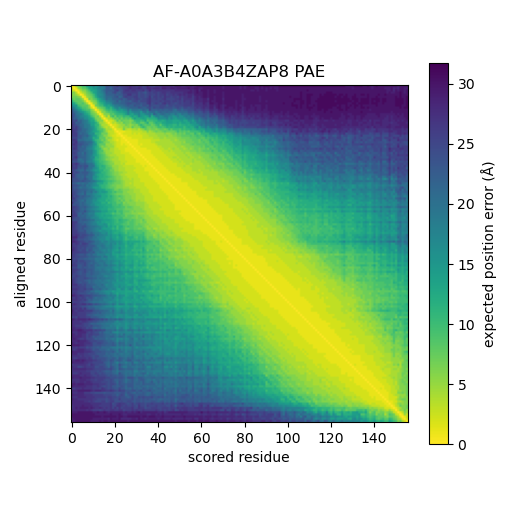ALA A C 1
ATOM 788 O O . ALA A 1 93 ? -12.809 -1.593 6.400 1.00 98.69 93 ALA A O 1
ATOM 789 N N . ILE A 1 94 ? -11.222 -2.872 5.470 1.00 98.69 94 ILE A N 1
ATOM 790 C CA . ILE A 1 94 ? -11.352 -3.966 6.448 1.00 98.69 94 ILE A CA 1
ATOM 791 C C . ILE A 1 94 ? -11.002 -3.491 7.864 1.00 98.69 94 ILE A C 1
ATOM 793 O O . ILE A 1 94 ? -11.691 -3.851 8.819 1.00 98.69 94 ILE A O 1
ATOM 797 N N . ILE A 1 95 ? -9.949 -2.684 8.016 1.00 98.75 95 ILE A N 1
ATOM 798 C CA . ILE A 1 95 ? -9.557 -2.112 9.309 1.00 98.75 95 ILE A CA 1
ATOM 799 C C . ILE A 1 95 ? -10.689 -1.240 9.856 1.00 98.75 95 ILE A C 1
ATOM 801 O O . ILE A 1 95 ? -11.095 -1.436 11.002 1.00 98.75 95 ILE A O 1
ATOM 805 N N . GLY A 1 96 ? -11.248 -0.349 9.035 1.00 98.75 96 GLY A N 1
ATOM 806 C CA . GLY A 1 96 ? -12.377 0.494 9.429 1.00 98.75 96 GLY A CA 1
ATOM 807 C C . GLY A 1 96 ? -13.619 -0.316 9.817 1.00 98.75 96 GLY A C 1
ATOM 808 O O . GLY A 1 96 ? -14.299 0.005 10.791 1.00 98.75 96 GLY A O 1
ATOM 809 N N . ASP A 1 97 ? -13.910 -1.404 9.106 1.00 98.75 97 ASP A N 1
ATOM 810 C CA . ASP A 1 97 ? -15.012 -2.313 9.433 1.00 98.75 97 ASP A CA 1
ATOM 811 C C . ASP A 1 97 ? -14.811 -3.017 10.780 1.00 98.75 97 ASP A C 1
ATOM 813 O O . ASP A 1 97 ? -15.758 -3.153 11.559 1.00 98.75 97 ASP A O 1
ATOM 817 N N . LEU A 1 98 ? -13.589 -3.475 11.061 1.00 98.69 98 LEU A N 1
ATOM 818 C CA . LEU A 1 98 ? -13.251 -4.142 12.317 1.00 98.69 98 LEU A CA 1
ATOM 819 C C . LEU A 1 98 ? -13.271 -3.175 13.501 1.00 98.69 98 LEU A C 1
ATOM 821 O O . LEU A 1 98 ? -13.797 -3.539 14.550 1.00 98.69 98 LEU A O 1
ATOM 825 N N . GLN A 1 99 ? -12.766 -1.952 13.326 1.00 98.75 99 GLN A N 1
ATOM 826 C CA . GLN A 1 99 ? -12.831 -0.901 14.345 1.00 98.75 99 GLN A CA 1
ATOM 827 C C . GLN A 1 99 ? -14.282 -0.598 14.725 1.00 98.75 99 GLN A C 1
ATOM 829 O O . GLN A 1 99 ? -14.637 -0.706 15.891 1.00 98.75 99 GLN A O 1
ATOM 834 N N . ARG A 1 100 ? -15.165 -0.386 13.739 1.00 98.75 100 ARG A N 1
ATOM 835 C CA . ARG A 1 100 ? -16.597 -0.147 14.002 1.00 98.75 100 ARG A CA 1
ATOM 836 C C . ARG A 1 100 ? -17.273 -1.294 14.753 1.00 98.75 100 ARG A C 1
ATOM 838 O O . ARG A 1 100 ? -18.141 -1.056 15.589 1.00 98.75 100 ARG A O 1
ATOM 845 N N . LYS A 1 101 ? -16.914 -2.546 14.446 1.00 98.69 101 LYS A N 1
ATOM 846 C CA . LYS A 1 101 ? -17.431 -3.713 15.181 1.00 98.6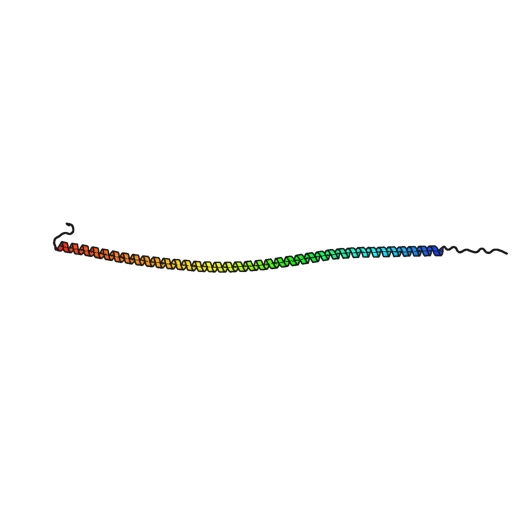9 101 LYS A CA 1
ATOM 847 C C . LYS A 1 101 ? -16.935 -3.734 16.621 1.00 98.69 101 LYS A C 1
ATOM 849 O O . LYS A 1 101 ? -17.710 -4.079 17.505 1.00 98.69 101 LYS A O 1
ATOM 854 N N . LEU A 1 102 ? -15.668 -3.393 16.842 1.00 98.69 102 LEU A N 1
ATOM 855 C CA . LEU A 1 102 ? -15.084 -3.329 18.176 1.00 98.69 102 LEU A CA 1
ATOM 856 C C . LEU A 1 102 ? -15.765 -2.242 19.013 1.00 98.69 102 LEU A C 1
ATOM 858 O O . LEU A 1 102 ? -16.239 -2.560 20.096 1.00 98.69 102 LEU A O 1
ATOM 862 N N . ASP A 1 103 ? -15.926 -1.036 18.466 1.00 98.75 103 ASP A N 1
ATOM 863 C CA . ASP A 1 103 ? -16.601 0.082 19.141 1.00 98.75 103 ASP A CA 1
ATOM 864 C C . ASP A 1 103 ? -18.057 -0.265 19.505 1.00 98.75 103 ASP A C 1
ATOM 866 O O . ASP A 1 103 ? -18.539 0.038 20.599 1.00 98.75 103 ASP A O 1
ATOM 870 N N . SER A 1 104 ? -18.770 -0.947 18.598 1.00 98.62 104 SER A N 1
ATOM 871 C CA . SER A 1 104 ? -20.133 -1.430 18.854 1.00 98.62 104 SER A CA 1
ATOM 872 C C . SER A 1 104 ? -20.166 -2.443 19.995 1.00 98.62 104 SER A C 1
ATOM 874 O O . SER A 1 104 ? -21.005 -2.330 20.882 1.00 98.62 104 SER A O 1
ATOM 876 N N . LEU A 1 105 ? -19.260 -3.426 19.980 1.00 98.44 105 LEU A N 1
ATOM 877 C CA . LEU A 1 105 ? -19.194 -4.444 21.026 1.00 98.44 105 LEU A CA 1
ATOM 878 C C . LEU A 1 105 ? -18.820 -3.835 22.377 1.00 98.44 105 LEU A C 1
ATOM 880 O O . LEU A 1 105 ? -19.396 -4.220 23.388 1.00 98.44 105 LEU A O 1
ATOM 884 N N . GLU A 1 106 ? -17.882 -2.891 22.403 1.00 98.62 106 GLU A N 1
ATOM 885 C CA . GLU A 1 106 ? -17.495 -2.169 23.615 1.00 98.62 106 GLU A CA 1
ATOM 886 C C . GLU A 1 106 ? -18.691 -1.423 24.214 1.00 98.62 106 GLU A C 1
ATOM 888 O O . GLU A 1 106 ? -18.993 -1.604 25.393 1.00 98.62 106 GLU A O 1
ATOM 893 N N . THR A 1 107 ? -19.438 -0.696 23.379 1.00 98.62 107 THR A N 1
ATOM 894 C CA . THR A 1 107 ? -20.658 0.014 23.794 1.00 98.62 107 THR A CA 1
ATOM 895 C C . THR A 1 107 ? -21.722 -0.949 24.335 1.00 98.62 107 THR A C 1
ATOM 897 O O . THR A 1 107 ? -22.341 -0.683 25.368 1.00 98.62 107 THR A O 1
ATOM 900 N N . ASP A 1 108 ? -21.936 -2.085 23.666 1.00 98.62 108 ASP A N 1
ATOM 901 C CA . ASP A 1 108 ? -22.913 -3.090 24.094 1.00 98.62 108 ASP A CA 1
ATOM 902 C C . ASP A 1 108 ? -22.518 -3.732 25.4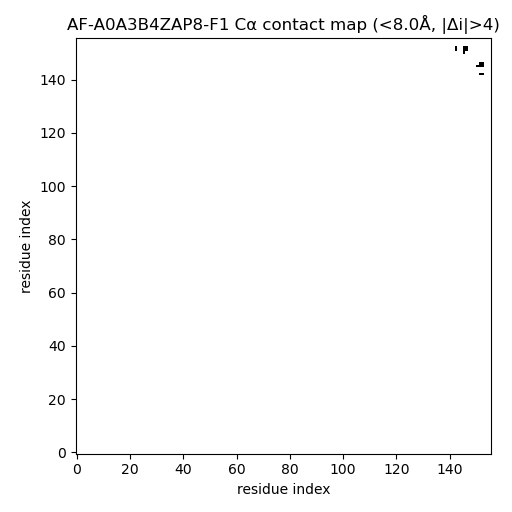36 1.00 98.62 108 ASP A C 1
ATOM 904 O O . ASP A 1 108 ? -23.368 -3.91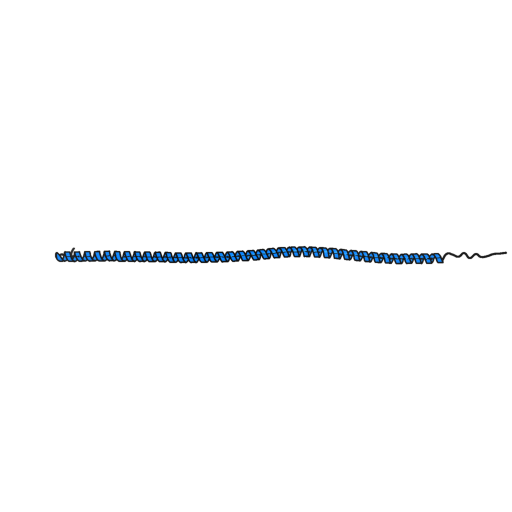7 26.312 1.00 98.62 108 ASP A O 1
ATOM 908 N N . TYR A 1 109 ? -21.231 -4.039 25.634 1.00 98.50 109 TYR A N 1
ATOM 909 C CA . TYR A 1 109 ? -20.730 -4.578 26.901 1.00 98.50 109 TYR A CA 1
ATOM 910 C C . TYR A 1 109 ? -20.811 -3.562 28.038 1.00 98.50 109 TYR A C 1
ATOM 912 O O . TYR A 1 109 ? -21.235 -3.924 29.138 1.00 98.50 109 TYR A O 1
ATOM 920 N N . GLU A 1 110 ? -20.438 -2.306 27.787 1.00 98.69 110 GLU A N 1
ATOM 921 C CA . GLU A 1 110 ? -20.560 -1.227 28.767 1.00 98.69 110 GLU A CA 1
ATOM 922 C C . GLU A 1 110 ? -22.018 -1.064 29.206 1.00 98.69 110 GLU A C 1
ATOM 924 O O . GLU A 1 110 ? -22.310 -1.045 30.403 1.00 98.69 110 GLU A O 1
ATOM 929 N N . LYS A 1 111 ? -22.951 -1.057 28.249 1.00 98.69 111 LYS A N 1
ATOM 930 C CA . LYS A 1 111 ? -24.384 -0.977 28.530 1.00 98.69 111 LYS A CA 1
ATOM 931 C C . LYS A 1 111 ? -24.865 -2.121 29.426 1.00 98.69 111 LYS A C 1
ATOM 933 O O . LYS A 1 111 ? -25.504 -1.859 30.442 1.00 98.69 111 LYS A O 1
ATOM 938 N N . ILE A 1 112 ? -24.544 -3.372 29.086 1.00 98.62 112 ILE A N 1
ATOM 939 C CA . ILE A 1 112 ? -24.945 -4.542 29.889 1.00 98.62 112 ILE A CA 1
ATOM 940 C C . ILE A 1 112 ? -24.370 -4.451 31.307 1.00 98.62 112 ILE A C 1
ATOM 942 O O . ILE A 1 112 ? -25.054 -4.783 32.281 1.00 98.62 112 ILE A O 1
ATOM 946 N N . LEU A 1 113 ? -23.118 -4.004 31.437 1.00 98.56 113 LEU A N 1
ATOM 947 C CA . LEU A 1 113 ? -22.464 -3.858 32.731 1.00 98.56 113 LEU A CA 1
ATOM 948 C C . LEU A 1 113 ? -23.163 -2.798 33.590 1.00 98.56 113 LEU A C 1
ATOM 950 O O . LEU A 1 113 ? -23.480 -3.082 34.746 1.00 98.56 113 LEU A O 1
ATOM 954 N N . ILE A 1 114 ? -23.441 -1.620 33.023 1.00 98.50 114 ILE A N 1
ATOM 955 C CA . ILE A 1 114 ? -24.154 -0.533 33.707 1.00 98.50 114 ILE A CA 1
ATOM 956 C C . ILE A 1 114 ? -25.542 -1.008 34.147 1.00 98.50 114 ILE A C 1
ATOM 958 O O . ILE A 1 114 ? -25.860 -0.938 35.331 1.00 98.50 114 ILE A O 1
ATOM 962 N N . GLU A 1 115 ? -26.330 -1.591 33.238 1.00 98.62 115 GLU A N 1
ATOM 963 C CA . GLU A 1 115 ? -27.680 -2.088 33.542 1.00 98.62 115 GLU A CA 1
ATOM 964 C C . GLU A 1 115 ? -27.672 -3.139 34.667 1.00 98.62 115 GLU A C 1
ATOM 966 O O . GLU A 1 115 ? -28.538 -3.142 35.549 1.00 98.62 115 GLU A O 1
ATOM 971 N N . THR A 1 116 ? -26.668 -4.021 34.679 1.00 98.56 116 THR A N 1
ATOM 972 C CA . THR A 1 116 ? -26.524 -5.048 35.719 1.00 98.56 116 THR A CA 1
ATOM 973 C C . THR A 1 116 ? -26.172 -4.432 37.073 1.00 98.56 116 THR A C 1
ATOM 975 O O . THR A 1 116 ? -26.757 -4.806 38.094 1.00 98.56 116 THR A O 1
ATOM 978 N N . LEU A 1 117 ? -25.230 -3.486 37.099 1.00 98.56 117 LEU A N 1
ATOM 979 C CA . LEU A 1 117 ? -24.820 -2.792 38.321 1.00 98.56 117 LEU A CA 1
ATOM 980 C C . LEU A 1 117 ? -25.958 -1.943 38.900 1.00 98.56 117 LEU A C 1
ATOM 982 O O . LEU A 1 117 ? -26.176 -1.969 40.114 1.00 98.56 117 LEU A O 1
ATOM 986 N N . ASP A 1 118 ? -26.727 -1.263 38.052 1.00 98.69 118 ASP A N 1
ATOM 987 C CA . ASP A 1 118 ? -27.904 -0.493 38.457 1.00 98.69 118 ASP A CA 1
ATOM 988 C C . ASP A 1 118 ? -28.985 -1.400 39.055 1.00 98.69 118 ASP A C 1
ATOM 990 O O . ASP A 1 118 ? -29.529 -1.109 40.126 1.00 98.69 118 ASP A O 1
ATOM 994 N N . SER A 1 119 ? -29.248 -2.551 38.425 1.00 98.62 119 SER A N 1
ATOM 995 C CA . SER A 1 119 ? -30.181 -3.553 38.951 1.00 98.62 119 SER A CA 1
ATOM 996 C C . SER A 1 119 ? -29.742 -4.075 40.323 1.00 98.62 119 SER A C 1
ATOM 998 O O . SER A 1 119 ? -30.549 -4.133 41.252 1.00 98.62 119 SER A O 1
ATOM 1000 N N . LEU A 1 120 ? -28.465 -4.437 40.485 1.00 98.38 120 LEU A N 1
ATOM 1001 C CA . LEU A 1 120 ? -27.929 -4.904 41.770 1.00 98.38 120 LEU A CA 1
ATOM 1002 C C . LEU A 1 120 ? -28.009 -3.820 42.849 1.00 98.38 120 LEU A C 1
ATOM 1004 O O . LEU A 1 120 ? -28.386 -4.105 43.987 1.00 98.38 120 LEU A O 1
ATOM 1008 N N . THR A 1 121 ? -27.707 -2.575 42.490 1.00 98.50 121 THR A N 1
ATOM 1009 C CA . THR A 1 121 ? -27.803 -1.426 43.397 1.00 98.50 121 THR A CA 1
ATOM 1010 C C . THR A 1 121 ? -29.245 -1.219 43.854 1.00 98.50 121 THR A C 1
ATOM 1012 O O . THR A 1 121 ? -29.498 -1.103 45.052 1.00 98.50 121 THR A O 1
ATOM 1015 N N . SER A 1 122 ? -30.206 -1.275 42.927 1.00 98.56 122 SER A N 1
ATOM 1016 C CA . SER A 1 122 ? -31.636 -1.194 43.241 1.00 98.56 122 SER A CA 1
ATOM 1017 C C . SER A 1 122 ? -32.079 -2.313 44.194 1.00 98.56 122 SER A C 1
ATOM 1019 O O . SER A 1 122 ? -32.735 -2.046 45.203 1.00 98.56 122 SER A O 1
ATOM 1021 N N . GLN A 1 123 ? -31.656 -3.558 43.944 1.00 98.56 123 GLN A N 1
ATOM 1022 C CA . GLN A 1 123 ? -31.970 -4.700 44.811 1.00 98.56 123 GLN A CA 1
ATOM 1023 C C . GLN A 1 123 ? -31.385 -4.546 46.221 1.00 98.56 123 GLN A C 1
ATOM 1025 O O . GLN A 1 123 ? -32.077 -4.827 47.202 1.00 98.56 123 GLN A O 1
ATOM 1030 N N . LEU A 1 124 ? -30.141 -4.071 46.343 1.00 98.44 124 LEU A N 1
ATOM 1031 C CA . LEU A 1 124 ? -29.513 -3.799 47.638 1.00 98.44 124 LEU A CA 1
ATOM 1032 C C . LEU A 1 124 ? -30.234 -2.685 48.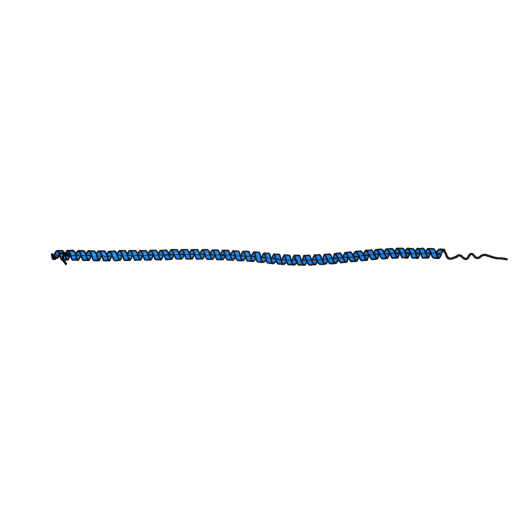400 1.00 98.44 124 LEU A C 1
ATOM 1034 O O . LEU A 1 124 ? -30.441 -2.819 49.606 1.00 98.44 124 LEU A O 1
ATOM 1038 N N . SER A 1 125 ? -30.657 -1.618 47.718 1.00 98.19 125 SER A N 1
ATOM 1039 C CA . SER A 1 125 ? -31.449 -0.543 48.323 1.00 98.19 125 SER A CA 1
ATOM 1040 C C . SER A 1 125 ? -32.794 -1.047 48.845 1.00 98.19 125 SER A C 1
ATOM 1042 O O . SER A 1 125 ? -33.148 -0.750 49.984 1.00 98.19 125 SER A O 1
ATOM 1044 N N . VAL A 1 126 ? -33.514 -1.858 48.061 1.00 98.44 126 VAL A N 1
ATOM 1045 C CA . VAL A 1 126 ? -34.791 -2.461 48.481 1.00 98.44 126 VAL A CA 1
ATOM 1046 C C . VAL A 1 126 ? -34.590 -3.399 49.669 1.00 98.44 126 VAL A C 1
ATOM 1048 O O . VAL A 1 126 ? -35.333 -3.322 50.647 1.00 98.44 126 VAL A O 1
ATOM 1051 N N . ALA A 1 127 ? -33.574 -4.265 49.615 1.00 98.31 127 ALA A N 1
ATOM 1052 C CA . ALA A 1 127 ? -33.262 -5.165 50.717 1.00 98.31 127 ALA A CA 1
ATOM 1053 C C . ALA A 1 127 ? -32.948 -4.370 51.989 1.00 98.31 127 ALA A C 1
ATOM 1055 O O . ALA A 1 127 ? -33.557 -4.628 53.025 1.00 98.31 127 ALA A O 1
ATOM 1056 N N . ARG A 1 128 ? -32.051 -3.378 51.903 1.00 98.19 128 ARG A N 1
ATOM 1057 C CA . ARG A 1 128 ? -31.681 -2.497 53.018 1.00 98.19 128 ARG A CA 1
ATOM 1058 C C . ARG A 1 128 ? -32.906 -1.827 53.633 1.00 98.19 128 ARG A C 1
ATOM 1060 O O . ARG A 1 128 ? -33.063 -1.909 54.848 1.00 98.19 128 ARG A O 1
ATOM 1067 N N . GLN A 1 129 ? -33.774 -1.237 52.813 1.00 98.19 129 GLN A N 1
ATOM 1068 C CA . GLN A 1 129 ? -35.002 -0.611 53.298 1.00 98.19 129 GLN A CA 1
ATOM 1069 C C . GLN A 1 129 ? -35.881 -1.625 54.038 1.00 98.19 129 GLN A C 1
ATOM 1071 O O . GLN A 1 129 ? -36.312 -1.364 55.153 1.00 98.19 129 GLN A O 1
ATOM 1076 N N . GLY A 1 130 ? -36.060 -2.828 53.485 1.00 97.94 130 GLY A N 1
ATOM 1077 C CA . GLY A 1 130 ? -36.829 -3.884 54.143 1.00 97.94 130 GLY A CA 1
ATOM 1078 C C . GLY A 1 130 ? -36.247 -4.342 55.489 1.00 97.94 130 GLY A C 1
ATOM 1079 O O . GLY A 1 130 ? -37.004 -4.732 56.379 1.00 97.94 130 GLY A O 1
ATOM 1080 N N . TRP A 1 131 ? -34.922 -4.308 55.672 1.00 97.81 131 TRP A N 1
ATOM 1081 C CA . TRP A 1 131 ? -34.289 -4.564 56.974 1.00 97.81 131 TRP A CA 1
ATOM 1082 C C . TRP A 1 131 ? -34.516 -3.414 57.958 1.00 97.81 131 TRP A C 1
ATOM 1084 O O . TRP A 1 131 ? -34.786 -3.662 59.132 1.00 97.81 131 TRP A O 1
ATOM 1094 N N . GLU A 1 132 ? -34.436 -2.174 57.484 1.00 97.94 132 GLU A N 1
ATOM 1095 C CA . GLU A 1 132 ? -34.649 -0.966 58.285 1.00 97.94 132 GLU A CA 1
ATOM 1096 C C . GLU A 1 132 ? -36.112 -0.852 58.747 1.00 97.94 132 GLU A C 1
ATOM 1098 O O . GLU A 1 132 ? -36.372 -0.632 59.931 1.00 97.94 132 GLU A O 1
ATOM 1103 N N . ASP A 1 133 ? -37.069 -1.158 57.871 1.00 97.56 133 ASP A N 1
ATOM 1104 C CA . ASP A 1 133 ? -38.500 -1.228 58.187 1.00 97.56 133 ASP A CA 1
ATOM 1105 C C . ASP A 1 133 ? -38.803 -2.326 59.221 1.00 97.56 133 ASP A C 1
ATOM 1107 O O . ASP A 1 133 ? -39.536 -2.110 60.185 1.00 97.56 133 ASP A O 1
ATOM 1111 N N . LYS A 1 134 ? -38.208 -3.520 59.075 1.00 97.50 134 LYS A N 1
ATOM 1112 C CA . LYS A 1 134 ? -38.361 -4.603 60.066 1.00 97.50 134 LYS A CA 1
ATOM 1113 C C . LYS A 1 134 ? -37.747 -4.238 61.413 1.00 97.50 134 LYS A C 1
ATOM 1115 O O . LYS A 1 134 ? -38.337 -4.543 62.446 1.00 97.50 134 LYS A O 1
ATOM 1120 N N . SER A 1 135 ? -36.571 -3.614 61.402 1.00 96.00 135 SER A N 1
ATOM 1121 C CA . SER A 1 135 ? -35.882 -3.159 62.610 1.00 96.00 135 SER A CA 1
ATOM 1122 C C . SER A 1 135 ? -36.716 -2.113 63.351 1.00 96.00 135 SER A C 1
ATOM 1124 O O . SER A 1 135 ? -37.000 -2.267 64.538 1.00 96.00 135 SER A O 1
ATOM 1126 N N . THR A 1 136 ? -37.193 -1.088 62.640 1.00 96.19 136 THR A N 1
ATOM 1127 C CA . THR A 1 136 ? -38.042 -0.033 63.213 1.00 96.19 136 THR A CA 1
ATOM 1128 C C . THR A 1 136 ? -39.365 -0.583 63.743 1.00 96.19 136 THR A C 1
ATOM 1130 O O . THR A 1 136 ? -39.740 -0.254 64.867 1.00 96.19 136 THR A O 1
ATOM 1133 N N . ALA A 1 137 ? -40.029 -1.482 63.008 1.00 96.88 137 ALA A N 1
ATOM 1134 C CA . ALA A 1 137 ? -41.241 -2.154 63.477 1.00 96.88 137 ALA A CA 1
ATOM 1135 C C . ALA A 1 137 ? -40.993 -2.986 64.746 1.00 96.88 137 ALA A C 1
ATOM 1137 O O . ALA A 1 137 ? -41.781 -2.932 65.688 1.00 96.88 137 ALA A O 1
ATOM 1138 N N . LEU A 1 138 ? -39.879 -3.723 64.810 1.00 95.38 138 LEU A N 1
ATOM 1139 C CA . LEU A 1 138 ? -39.499 -4.493 65.993 1.00 95.38 138 LEU A CA 1
ATOM 1140 C C . LEU A 1 138 ? -39.271 -3.581 67.206 1.00 95.38 138 LEU A C 1
ATOM 1142 O O . LEU A 1 138 ? -39.821 -3.838 68.276 1.00 95.38 138 LEU A O 1
ATOM 1146 N N . HIS A 1 139 ? -38.493 -2.507 67.039 1.00 94.00 139 HIS A N 1
ATOM 1147 C CA . HIS A 1 139 ? -38.249 -1.523 68.094 1.00 94.00 139 HIS A CA 1
ATOM 1148 C C . HIS A 1 139 ? -39.548 -0.878 68.590 1.00 94.00 139 HIS A C 1
ATOM 1150 O O . HIS A 1 139 ? -39.725 -0.715 69.799 1.00 94.00 139 HIS A O 1
ATOM 1156 N N . GLN A 1 140 ? -40.469 -0.556 67.680 1.00 93.44 140 GLN A N 1
ATOM 1157 C CA . GLN A 1 140 ? -41.775 0.000 68.021 1.00 93.44 140 GLN A CA 1
ATOM 1158 C C . GLN A 1 140 ? -42.623 -0.998 68.827 1.00 93.44 140 GLN A C 1
ATOM 1160 O O . GLN A 1 140 ? -43.108 -0.644 69.900 1.00 93.44 140 GLN A O 1
ATOM 1165 N N . ASN A 1 141 ? -42.710 -2.257 68.386 1.00 93.88 141 ASN A N 1
ATOM 1166 C CA . ASN A 1 141 ? -43.441 -3.312 69.098 1.00 93.88 141 ASN A CA 1
ATOM 1167 C C . ASN A 1 141 ? -42.900 -3.533 70.521 1.00 93.88 141 ASN A C 1
ATOM 1169 O O . ASN A 1 141 ? -43.671 -3.669 71.467 1.00 93.88 141 ASN A O 1
ATOM 1173 N N . TYR A 1 142 ? -41.574 -3.552 70.702 1.00 89.75 142 TYR A N 1
ATOM 1174 C CA . TYR A 1 142 ? -40.974 -3.691 72.035 1.00 89.75 142 TYR A CA 1
ATOM 1175 C C . TYR A 1 142 ? -41.266 -2.495 72.936 1.00 89.7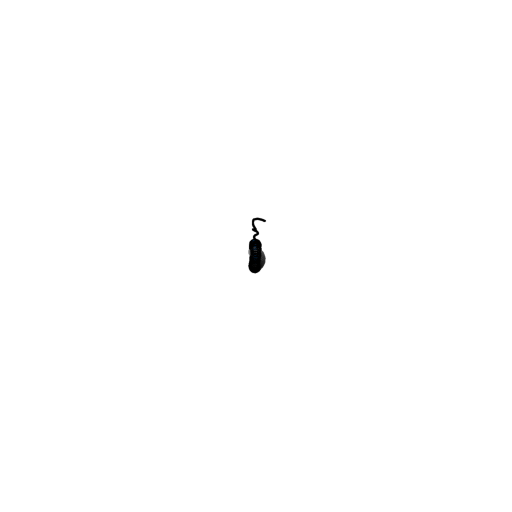5 142 TYR A C 1
ATOM 1177 O O . TYR A 1 142 ? -41.540 -2.672 74.122 1.00 89.75 142 TYR A O 1
ATOM 1185 N N . LYS A 1 143 ? -41.213 -1.279 72.387 1.00 91.38 143 LYS A N 1
ATOM 1186 C CA . LYS A 1 143 ? -41.551 -0.061 73.125 1.00 91.38 143 LYS A CA 1
ATOM 1187 C C . LYS A 1 143 ? -43.002 -0.087 73.610 1.00 91.38 143 LYS A C 1
ATOM 1189 O O . LYS A 1 143 ? -43.264 0.282 74.755 1.00 91.38 143 LYS A O 1
ATOM 1194 N N . GLU A 1 144 ? -43.927 -0.529 72.762 1.00 90.25 144 GLU A N 1
ATOM 1195 C CA . GLU A 1 144 ? -45.341 -0.694 73.115 1.00 90.25 144 GLU A CA 1
ATOM 1196 C C . GLU A 1 144 ? -45.517 -1.750 74.209 1.00 90.25 144 GLU A C 1
ATOM 1198 O O . GLU A 1 144 ? -46.107 -1.451 75.244 1.00 90.25 144 GLU A O 1
ATOM 1203 N N . LEU A 1 145 ? -44.899 -2.925 74.052 1.00 91.06 145 LEU A N 1
ATOM 1204 C CA . LEU A 1 145 ? -44.964 -4.002 75.040 1.00 91.06 145 LEU A CA 1
ATOM 1205 C C . LEU A 1 145 ? -44.432 -3.565 76.414 1.00 91.06 145 LEU A C 1
ATOM 1207 O O . LEU A 1 145 ? -45.077 -3.797 77.429 1.00 91.06 145 LEU A O 1
ATOM 1211 N N . LEU A 1 146 ? -43.275 -2.896 76.473 1.00 88.56 146 LEU A N 1
ATOM 1212 C CA . LEU A 1 146 ? -42.736 -2.366 77.734 1.00 88.56 146 LEU A CA 1
ATOM 1213 C C . LEU A 1 146 ? -43.704 -1.373 78.393 1.00 88.56 146 LEU A C 1
ATOM 1215 O O . LEU A 1 146 ? -43.916 -1.435 79.607 1.00 88.56 146 LEU A O 1
ATOM 1219 N N . SER A 1 147 ? -44.337 -0.520 77.583 1.00 88.62 147 SER A N 1
ATOM 1220 C CA . SER A 1 147 ? -45.328 0.451 78.055 1.00 88.62 147 SER A CA 1
ATOM 1221 C C . SER A 1 147 ? -46.558 -0.235 78.664 1.00 88.62 147 SER A C 1
ATOM 1223 O O . SER A 1 147 ? -47.063 0.233 79.684 1.00 88.62 147 SER A O 1
ATOM 1225 N N . GLU A 1 148 ? -47.012 -1.365 78.105 1.00 90.56 148 GLU A N 1
ATOM 1226 C CA . GLU A 1 148 ? -48.102 -2.180 78.675 1.00 90.56 148 GLU A CA 1
ATOM 1227 C C . GLU A 1 148 ? -47.761 -2.732 80.068 1.00 90.56 148 GLU A C 1
ATOM 1229 O O . GLU A 1 148 ? -48.635 -2.826 80.930 1.00 90.56 148 GLU A O 1
ATOM 1234 N N . PHE A 1 149 ? -46.488 -3.044 80.323 1.00 87.25 149 PHE A N 1
ATOM 1235 C CA . PHE A 1 149 ? -46.002 -3.485 81.636 1.00 87.25 149 PHE A CA 1
ATOM 1236 C C . PHE A 1 149 ? -45.669 -2.328 82.598 1.00 87.25 149 PHE A C 1
ATOM 1238 O O . PHE A 1 149 ? -45.198 -2.577 83.708 1.00 87.25 149 PHE A O 1
ATOM 1245 N N . GLY A 1 150 ? -45.909 -1.068 82.211 1.00 81.69 150 GLY A N 1
ATOM 1246 C CA . GLY A 1 150 ? -45.590 0.113 83.022 1.00 81.69 150 GLY A CA 1
ATOM 1247 C C . GLY A 1 150 ? -44.091 0.426 83.115 1.00 81.69 150 GLY A C 1
ATOM 1248 O O . GLY A 1 150 ? -43.683 1.202 83.978 1.00 81.69 150 GLY A O 1
ATOM 1249 N N . LEU A 1 151 ? -43.275 -0.177 82.245 1.00 81.19 151 LEU A N 1
ATOM 1250 C CA . LEU A 1 151 ? -41.837 0.053 82.143 1.00 81.19 151 LEU A CA 1
ATOM 1251 C C . LEU A 1 151 ? -41.565 1.056 81.022 1.00 81.19 151 LEU A C 1
ATOM 1253 O O . LEU A 1 151 ? -42.080 0.927 79.912 1.00 81.19 151 LEU A O 1
ATOM 1257 N N . ASN A 1 152 ? -40.735 2.058 81.291 1.00 76.00 152 ASN A N 1
ATOM 1258 C CA . ASN A 1 152 ? -40.362 3.030 80.276 1.00 76.00 152 ASN A CA 1
ATOM 1259 C C . ASN A 1 152 ? -39.088 2.573 79.561 1.00 76.00 152 ASN A C 1
ATOM 1261 O O . ASN A 1 152 ? -38.080 2.277 80.196 1.00 76.00 152 ASN A O 1
ATOM 1265 N N . ALA A 1 153 ? -39.112 2.564 78.230 1.00 67.06 153 ALA A N 1
ATOM 1266 C CA . ALA A 1 153 ? -37.975 2.129 77.417 1.00 67.06 153 ALA A CA 1
ATOM 1267 C C . ALA A 1 153 ? -36.751 3.070 77.490 1.00 67.06 153 ALA A C 1
ATOM 1269 O O . ALA A 1 153 ? -35.708 2.737 76.946 1.00 67.06 153 ALA A O 1
ATOM 1270 N N . LEU A 1 154 ? -36.885 4.249 78.110 1.00 69.88 154 LEU A N 1
ATOM 1271 C CA . LEU A 1 154 ? -35.801 5.216 78.342 1.00 69.88 154 LEU A CA 1
ATOM 1272 C C . LEU A 1 154 ? -35.138 5.070 79.724 1.00 69.88 154 LEU A C 1
ATOM 1274 O O . LEU A 1 154 ? -34.100 5.686 79.952 1.00 69.88 154 LEU A O 1
ATOM 1278 N N . ASP A 1 155 ? -35.742 4.291 80.630 1.00 63.25 155 ASP A N 1
ATOM 1279 C CA . ASP A 1 155 ? -35.282 4.107 82.016 1.00 63.25 155 ASP A CA 1
ATOM 1280 C C . ASP A 1 155 ? -34.449 2.813 82.203 1.00 63.25 155 ASP A C 1
ATOM 1282 O O . ASP A 1 155 ? -34.025 2.505 83.319 1.00 63.25 155 ASP A O 1
ATOM 1286 N N . ILE A 1 156 ? -34.211 2.063 81.116 1.00 59.91 156 ILE A N 1
ATOM 1287 C CA . ILE A 1 156 ? -33.384 0.842 81.016 1.00 59.91 156 ILE A CA 1
ATOM 1288 C C . ILE A 1 156 ? -32.269 1.104 80.003 1.00 59.91 156 ILE A C 1
ATOM 1290 O O . ILE A 1 156 ? -31.114 0.714 80.286 1.00 59.91 156 ILE A O 1
#

Solvent-accessible surface area (backbone atoms only — not comparable to full-atom values): 8676 Å² total; per-residue (Å²): 139,88,86,86,83,82,82,77,83,73,77,65,73,66,51,57,56,48,50,51,52,50,50,51,50,49,53,52,52,53,50,53,51,51,53,51,49,53,51,51,54,49,54,50,52,51,52,53,52,50,52,52,49,51,53,50,51,56,51,51,54,52,50,53,50,51,50,51,52,52,50,51,55,51,51,52,53,52,50,52,51,51,53,51,52,50,52,48,52,53,48,53,51,52,50,52,54,51,49,55,52,48,55,50,50,52,52,51,52,52,50,55,50,50,55,50,51,52,51,52,50,52,52,51,52,53,51,50,50,55,51,51,53,51,51,52,52,50,55,49,53,52,49,51,53,36,48,76,73,74,41,58,82,86,82,113

Sequence (156 aa):
MPPKKKTKKSPKKKTTEKENDLEEKYRRSLLDIAILQDHIDFSRQYKTMQTELTHKVKRLEQEASRLKEQLLCQEELSKEKRQREQVEQEKDAIIGDLQRKLDSLETDYEKILIETLDSLTSQLSVARQGWEDKSTALHQNYKELLSEFGLNALDI